Protein AF-A0A816HJV0-F1 (afdb_monomer_lite)

Structure (mmCIF, N/CA/C/O bac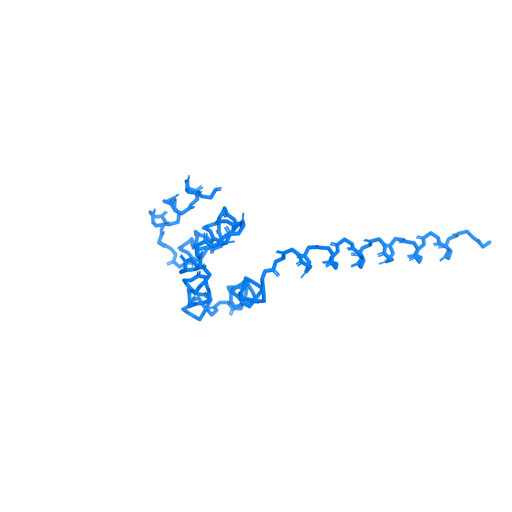kbone):
data_AF-A0A816HJV0-F1
#
_entry.id   AF-A0A816HJV0-F1
#
loop_
_atom_site.group_PDB
_atom_site.id
_atom_site.type_symbol
_atom_site.label_atom_id
_atom_site.label_alt_id
_atom_site.label_comp_id
_atom_site.label_asym_id
_atom_site.label_entity_id
_atom_site.label_seq_id
_atom_site.pdbx_PDB_ins_code
_atom_site.Cartn_x
_atom_site.Cartn_y
_atom_site.Cartn_z
_atom_site.occupancy
_atom_site.B_iso_or_equiv
_atom_site.auth_seq_id
_atom_site.auth_comp_id
_atom_site.auth_asym_id
_atom_site.auth_atom_id
_atom_site.pdbx_PDB_model_num
ATOM 1 N N . MET A 1 1 ? 14.191 12.737 -42.834 1.00 55.78 1 MET A N 1
ATOM 2 C CA . MET A 1 1 ? 13.951 11.654 -41.853 1.00 55.78 1 MET A CA 1
ATOM 3 C C . MET A 1 1 ? 14.256 12.179 -40.453 1.00 55.78 1 MET A C 1
ATOM 5 O O . MET A 1 1 ? 15.382 12.051 -40.004 1.00 55.78 1 MET A O 1
ATOM 9 N N . LYS A 1 2 ? 13.306 12.870 -39.813 1.00 57.00 2 LYS A N 1
ATOM 10 C CA . LYS A 1 2 ? 13.463 13.410 -38.444 1.00 57.00 2 LYS A CA 1
ATOM 11 C C . LYS A 1 2 ? 12.342 12.890 -37.530 1.00 57.00 2 LYS A C 1
ATOM 13 O O . LYS A 1 2 ? 12.615 12.371 -36.461 1.00 57.00 2 LYS A O 1
ATOM 18 N N . ALA A 1 3 ? 11.122 12.819 -38.072 1.00 55.84 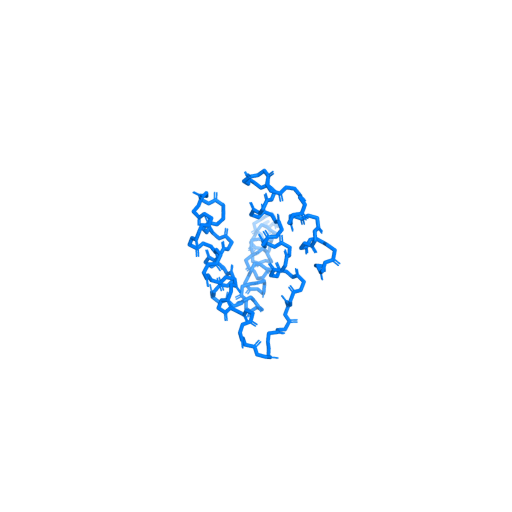3 ALA A N 1
ATOM 19 C CA . ALA A 1 3 ? 9.946 12.246 -37.409 1.00 55.84 3 ALA A CA 1
ATOM 20 C C . ALA A 1 3 ? 10.092 10.771 -36.967 1.00 55.84 3 ALA A C 1
ATOM 22 O O . ALA A 1 3 ? 9.501 10.378 -35.969 1.00 55.84 3 ALA A O 1
ATOM 23 N N . SER A 1 4 ? 10.882 9.952 -37.675 1.00 63.84 4 SER A N 1
ATOM 24 C CA . SER A 1 4 ? 11.131 8.554 -37.282 1.00 63.84 4 SER A CA 1
ATOM 25 C C . SER A 1 4 ? 12.049 8.441 -36.066 1.00 63.84 4 SER A C 1
ATOM 27 O O . SER A 1 4 ? 11.913 7.517 -35.274 1.00 63.84 4 SER A O 1
ATOM 29 N N . THR A 1 5 ? 12.991 9.371 -35.924 1.00 72.50 5 THR A N 1
ATOM 30 C CA . THR A 1 5 ? 13.977 9.373 -34.843 1.00 72.50 5 THR A CA 1
ATOM 31 C C . THR A 1 5 ? 13.339 9.872 -33.550 1.00 72.50 5 THR A C 1
ATOM 33 O O . THR A 1 5 ? 13.509 9.242 -32.514 1.00 72.50 5 THR A O 1
ATOM 36 N N . ASP A 1 6 ? 12.521 10.924 -33.634 1.00 81.06 6 ASP A N 1
ATOM 37 C CA . ASP A 1 6 ? 11.830 11.511 -32.479 1.00 81.06 6 ASP A CA 1
ATOM 38 C C . ASP A 1 6 ? 10.821 10.529 -31.852 1.00 81.06 6 ASP A C 1
ATOM 40 O O . ASP A 1 6 ? 10.769 10.380 -30.632 1.00 81.06 6 ASP A O 1
ATOM 44 N N . GLY A 1 7 ? 10.073 9.781 -32.676 1.00 80.94 7 GLY A N 1
ATOM 45 C CA . GLY A 1 7 ? 9.134 8.763 -32.188 1.00 80.94 7 GLY A CA 1
ATOM 46 C C . GLY A 1 7 ? 9.816 7.577 -31.493 1.00 80.94 7 GLY A C 1
ATOM 47 O O . GLY A 1 7 ? 9.317 7.083 -30.484 1.00 80.94 7 GLY A O 1
ATOM 48 N N . ILE A 1 8 ? 10.979 7.140 -31.993 1.00 84.12 8 ILE A N 1
ATOM 49 C CA . ILE A 1 8 ? 11.773 6.074 -31.358 1.00 84.12 8 ILE A CA 1
ATOM 50 C C . ILE A 1 8 ? 12.361 6.554 -30.026 1.00 84.12 8 ILE A C 1
ATOM 52 O O . ILE A 1 8 ? 12.383 5.787 -29.063 1.00 84.12 8 ILE A O 1
ATOM 56 N N . THR A 1 9 ? 12.813 7.808 -29.954 1.00 88.69 9 THR A N 1
ATOM 57 C CA . THR A 1 9 ? 13.322 8.409 -28.715 1.00 88.69 9 THR A CA 1
ATOM 58 C C . THR A 1 9 ? 12.228 8.498 -27.654 1.00 88.69 9 THR A C 1
ATOM 60 O O . THR A 1 9 ? 12.427 7.988 -26.558 1.00 88.69 9 THR A O 1
ATOM 63 N N . LEU A 1 10 ? 11.044 9.017 -27.997 1.00 86.12 10 LEU A N 1
ATOM 64 C CA . LEU A 1 10 ? 9.903 9.093 -27.073 1.00 86.12 10 LEU A CA 1
ATOM 65 C C . LEU A 1 10 ? 9.471 7.717 -26.556 1.00 86.12 10 LEU A C 1
ATOM 67 O O . LEU A 1 10 ? 9.184 7.555 -25.372 1.00 86.12 10 LEU A O 1
ATOM 71 N N . ALA A 1 11 ? 9.439 6.707 -27.430 1.00 83.62 11 ALA A N 1
ATOM 72 C CA . ALA A 1 11 ? 9.100 5.347 -27.024 1.00 83.62 11 ALA A CA 1
ATOM 73 C C . ALA A 1 11 ? 10.137 4.767 -26.051 1.00 83.62 11 ALA A C 1
ATOM 75 O O . ALA A 1 11 ? 9.762 4.117 -25.077 1.00 83.62 11 ALA A O 1
ATOM 76 N N . LYS A 1 12 ? 11.431 5.018 -26.284 1.00 85.00 12 LYS A N 1
ATOM 77 C CA . LYS A 1 12 ? 12.497 4.612 -25.359 1.00 85.00 12 LYS A CA 1
ATOM 78 C C . LYS A 1 12 ? 12.407 5.339 -24.025 1.00 85.00 12 LYS A C 1
ATOM 80 O O . LYS A 1 12 ? 12.434 4.672 -23.005 1.00 85.00 12 LYS A O 1
ATOM 85 N N . GLU A 1 13 ? 12.225 6.657 -24.025 1.00 85.62 13 GLU A N 1
ATOM 86 C CA . GLU A 1 13 ? 12.060 7.441 -22.796 1.00 85.62 13 GLU A CA 1
ATOM 87 C C . GLU A 1 13 ? 10.853 6.967 -21.984 1.00 85.62 13 GLU A C 1
ATOM 89 O O . GLU A 1 13 ? 10.954 6.799 -20.773 1.00 85.62 13 GLU A O 1
ATOM 94 N N . TYR A 1 14 ? 9.729 6.672 -22.645 1.00 78.69 14 TYR A N 1
ATOM 95 C CA . TYR A 1 14 ? 8.562 6.088 -21.989 1.00 78.69 14 TYR A CA 1
ATOM 96 C C . TYR A 1 14 ? 8.878 4.719 -21.379 1.00 78.69 14 TYR A C 1
ATOM 98 O O . TYR A 1 14 ? 8.537 4.467 -20.224 1.00 78.69 14 TYR A O 1
ATOM 106 N N . ILE A 1 15 ? 9.541 3.834 -22.130 1.00 79.94 15 ILE A N 1
ATOM 107 C CA . ILE A 1 15 ? 9.938 2.514 -21.629 1.00 79.94 15 ILE A CA 1
ATOM 108 C C . ILE A 1 15 ? 10.896 2.653 -20.447 1.00 79.94 15 ILE A C 1
ATOM 110 O O . ILE A 1 15 ? 10.697 1.961 -19.459 1.00 79.94 15 ILE A O 1
ATOM 114 N N . ASP A 1 16 ? 11.885 3.540 -20.515 1.00 77.81 16 ASP A N 1
ATOM 115 C CA . ASP A 1 16 ? 12.891 3.734 -19.470 1.00 77.81 16 ASP A CA 1
ATOM 116 C C . ASP A 1 16 ? 12.297 4.378 -18.209 1.00 77.81 16 ASP A C 1
ATOM 118 O O . ASP A 1 16 ? 12.627 3.952 -17.105 1.00 77.81 16 ASP A O 1
ATOM 122 N N . LEU A 1 17 ? 11.368 5.332 -18.352 1.00 68.12 17 LEU A N 1
ATOM 123 C CA . LEU A 1 17 ? 10.594 5.891 -17.236 1.00 68.12 17 LEU A CA 1
ATOM 124 C C . LEU A 1 17 ? 9.797 4.803 -16.520 1.00 68.12 17 LEU A C 1
ATOM 126 O O . LEU A 1 17 ? 9.917 4.645 -15.308 1.00 68.12 17 LEU A O 1
ATOM 130 N N . ASN A 1 18 ? 9.053 3.997 -17.281 1.00 62.50 18 ASN A N 1
ATOM 131 C CA . ASN A 1 18 ? 8.342 2.861 -16.709 1.00 62.50 18 ASN A CA 1
ATOM 132 C C . ASN A 1 18 ? 9.341 1.872 -16.101 1.00 62.50 18 ASN A C 1
ATOM 134 O O . ASN A 1 18 ? 9.152 1.413 -14.991 1.00 62.50 18 ASN A O 1
ATOM 138 N N . LYS A 1 19 ? 10.454 1.561 -16.759 1.00 63.78 19 LYS A N 1
ATOM 139 C CA . LYS A 1 19 ? 11.436 0.606 -16.240 1.00 63.78 19 LYS A CA 1
ATOM 140 C C . LYS A 1 19 ? 12.052 1.067 -14.918 1.00 63.78 19 LYS A C 1
ATOM 142 O O . LYS A 1 19 ? 12.229 0.236 -14.037 1.00 63.78 19 LYS A O 1
ATOM 147 N N . LYS A 1 20 ? 12.298 2.368 -14.756 1.00 59.34 20 LYS A N 1
ATOM 148 C CA . LYS A 1 20 ? 12.778 2.973 -13.510 1.00 59.34 20 LYS A CA 1
ATOM 149 C C . LYS A 1 20 ? 11.737 2.874 -12.390 1.00 59.34 20 LYS A C 1
ATOM 151 O O . LYS A 1 20 ? 12.055 2.363 -11.322 1.00 59.34 20 LYS A O 1
ATOM 156 N N . ASP A 1 21 ? 10.477 3.210 -12.674 1.00 57.47 21 ASP A N 1
ATOM 157 C CA . ASP A 1 21 ? 9.360 2.982 -11.739 1.00 57.47 21 ASP A CA 1
ATOM 158 C C . ASP A 1 21 ? 9.219 1.486 -11.373 1.00 57.47 21 ASP A C 1
ATOM 160 O O . ASP A 1 21 ? 8.798 1.116 -10.273 1.00 57.47 21 ASP A O 1
ATOM 164 N N . PHE A 1 22 ? 9.595 0.592 -12.295 1.00 57.59 22 PHE A N 1
ATOM 165 C CA . PHE A 1 22 ? 9.606 -0.854 -12.091 1.00 57.59 22 PHE A CA 1
ATOM 166 C C . PHE A 1 22 ? 10.868 -1.382 -11.376 1.00 57.59 22 PHE A C 1
ATOM 168 O O . PHE A 1 22 ? 10.820 -2.481 -10.816 1.00 57.59 22 PHE A O 1
ATOM 175 N N . GLU A 1 23 ? 11.979 -0.654 -11.348 1.00 60.12 23 GLU A N 1
ATOM 176 C CA . GLU A 1 23 ? 13.178 -1.040 -10.592 1.00 60.12 23 GLU A CA 1
ATOM 177 C C . GLU A 1 23 ? 13.050 -0.651 -9.112 1.00 60.12 23 GLU A C 1
ATOM 179 O O . GLU A 1 23 ? 13.453 -1.435 -8.254 1.00 60.12 23 GLU A O 1
ATOM 184 N N . ASP A 1 24 ? 12.380 0.465 -8.809 1.00 66.31 24 ASP A N 1
ATOM 185 C CA . ASP A 1 24 ? 12.253 0.971 -7.433 1.00 66.31 24 ASP A CA 1
ATOM 186 C C . ASP A 1 24 ? 11.141 0.271 -6.622 1.00 66.31 24 ASP A C 1
ATOM 188 O O . ASP A 1 24 ? 11.215 0.146 -5.399 1.00 66.31 24 ASP A O 1
ATOM 192 N N . MET A 1 25 ? 10.105 -0.240 -7.291 1.00 74.94 25 MET A N 1
ATOM 193 C CA . MET A 1 25 ? 8.961 -0.882 -6.640 1.00 74.94 25 MET A CA 1
ATOM 194 C C . MET A 1 25 ? 9.198 -2.384 -6.381 1.00 74.94 25 MET A C 1
ATOM 196 O O . MET A 1 25 ? 9.654 -3.118 -7.260 1.00 74.94 25 MET A O 1
ATOM 200 N N . SER A 1 26 ? 8.821 -2.899 -5.206 1.00 83.44 26 SER A N 1
ATOM 201 C CA . SER A 1 26 ? 8.885 -4.346 -4.941 1.00 83.44 26 SER A CA 1
ATOM 202 C C . SER A 1 26 ? 7.901 -5.131 -5.821 1.00 83.44 26 SER A C 1
ATOM 204 O O . SER A 1 26 ? 6.861 -4.623 -6.255 1.00 83.44 26 SER A O 1
ATOM 206 N N . VAL A 1 27 ? 8.211 -6.402 -6.099 1.00 85.19 27 VAL A N 1
ATOM 207 C CA . VAL A 1 27 ? 7.313 -7.288 -6.862 1.00 85.19 27 VAL A CA 1
ATOM 208 C C . VAL A 1 27 ? 5.966 -7.427 -6.144 1.00 85.19 27 VAL A C 1
ATOM 210 O O . VAL A 1 27 ? 4.914 -7.417 -6.780 1.00 85.19 27 VAL A O 1
ATOM 213 N N . GLU A 1 28 ? 5.982 -7.477 -4.815 1.00 90.38 28 GLU A N 1
ATOM 214 C CA . GLU A 1 28 ? 4.796 -7.474 -3.968 1.00 90.38 28 GLU A CA 1
ATOM 215 C C . GLU A 1 28 ? 3.914 -6.241 -4.195 1.00 90.38 28 GLU A C 1
ATOM 217 O O . GLU A 1 28 ? 2.699 -6.392 -4.329 1.00 90.38 28 GLU A O 1
ATOM 222 N N . LEU A 1 29 ? 4.500 -5.039 -4.272 1.00 91.25 29 LEU A N 1
ATOM 223 C CA . LEU A 1 29 ? 3.747 -3.797 -4.467 1.00 91.25 29 LEU A CA 1
ATOM 224 C C . LEU A 1 29 ? 3.075 -3.783 -5.847 1.00 91.25 29 LEU A C 1
ATOM 226 O O . LEU A 1 29 ? 1.887 -3.465 -5.953 1.00 91.25 29 LEU A O 1
ATOM 230 N N . ARG A 1 30 ? 3.773 -4.267 -6.884 1.00 90.19 30 ARG A N 1
ATOM 231 C CA . ARG A 1 30 ? 3.195 -4.455 -8.227 1.00 90.19 30 ARG A CA 1
ATOM 232 C C . ARG A 1 30 ? 1.988 -5.387 -8.219 1.00 90.19 30 ARG A C 1
ATOM 234 O O . ARG A 1 30 ? 0.939 -5.035 -8.760 1.00 90.19 30 ARG A O 1
ATOM 241 N N . PHE A 1 31 ? 2.114 -6.566 -7.607 1.00 93.94 31 PHE A N 1
ATOM 242 C CA . PHE A 1 31 ? 1.001 -7.516 -7.525 1.00 93.94 31 PHE A CA 1
ATOM 243 C C . PHE A 1 31 ? -0.160 -6.962 -6.700 1.00 93.94 31 PHE A C 1
ATOM 245 O O . PHE A 1 31 ? -1.310 -7.102 -7.114 1.00 93.94 31 PHE A O 1
ATOM 252 N N . GLY A 1 32 ? 0.119 -6.291 -5.580 1.00 96.19 32 GLY A N 1
ATOM 253 C CA . GLY A 1 32 ? -0.903 -5.638 -4.765 1.00 96.19 32 GLY A CA 1
ATOM 254 C C . GLY A 1 32 ? -1.693 -4.592 -5.555 1.00 96.19 32 GLY A C 1
ATOM 255 O O . GLY A 1 32 ? -2.928 -4.607 -5.549 1.00 96.19 32 GLY A O 1
ATOM 256 N N . LYS A 1 33 ? -1.000 -3.734 -6.313 1.00 95.31 33 LYS A N 1
ATOM 257 C CA . LYS A 1 33 ? -1.636 -2.741 -7.187 1.00 95.31 33 LYS A CA 1
ATOM 258 C C . LYS A 1 33 ? -2.489 -3.404 -8.271 1.00 95.31 33 LYS A C 1
ATOM 260 O O . LYS A 1 33 ? -3.658 -3.054 -8.408 1.00 95.31 33 LYS A O 1
ATOM 265 N N . LEU A 1 34 ? -1.939 -4.377 -9.001 1.00 96.44 34 LEU A N 1
ATOM 266 C CA . LEU A 1 34 ? -2.661 -5.082 -10.066 1.00 96.44 34 LEU A CA 1
ATOM 267 C C . LEU A 1 34 ? -3.933 -5.754 -9.532 1.00 96.44 34 LEU A C 1
ATOM 269 O O . LEU A 1 34 ? -5.001 -5.624 -10.120 1.00 96.44 34 LEU A O 1
ATOM 273 N N . LEU A 1 35 ? -3.840 -6.436 -8.390 1.00 98.19 35 LEU A N 1
ATOM 274 C CA . LEU A 1 35 ? -4.987 -7.083 -7.756 1.00 98.19 35 LEU A CA 1
ATOM 275 C C . LEU A 1 35 ? -6.037 -6.069 -7.289 1.00 98.19 35 LEU A C 1
ATOM 277 O O . LEU A 1 35 ? -7.226 -6.349 -7.412 1.00 98.19 35 LEU A O 1
ATOM 281 N N . THR A 1 36 ? -5.620 -4.889 -6.818 1.00 98.12 36 THR A N 1
ATOM 282 C CA . THR A 1 36 ? -6.537 -3.779 -6.505 1.00 98.12 36 THR A CA 1
ATOM 283 C C . THR A 1 36 ? -7.276 -3.312 -7.757 1.00 98.12 36 THR A C 1
ATOM 285 O O . THR A 1 36 ? -8.497 -3.178 -7.731 1.00 98.12 36 THR A O 1
ATOM 288 N N . ASP A 1 37 ? -6.5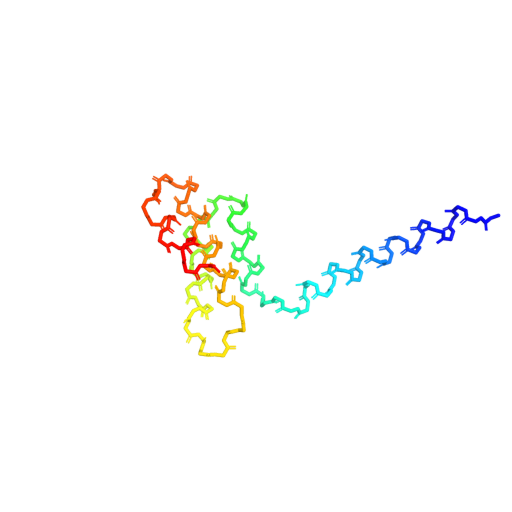53 -3.119 -8.864 1.00 97.19 37 ASP A N 1
ATOM 289 C CA . ASP A 1 37 ? -7.123 -2.701 -10.152 1.00 97.19 37 ASP A CA 1
ATOM 290 C C . ASP A 1 37 ? -8.103 -3.756 -10.713 1.00 97.19 37 ASP A C 1
ATOM 292 O O . ASP A 1 37 ? -9.077 -3.410 -11.376 1.00 97.19 37 ASP A O 1
ATOM 296 N N . MET A 1 38 ? -7.900 -5.038 -10.386 1.00 98.00 38 MET A N 1
ATOM 297 C CA . MET A 1 38 ? -8.795 -6.152 -10.735 1.00 98.00 38 MET A CA 1
ATOM 298 C C . MET A 1 38 ? -9.960 -6.371 -9.751 1.00 98.00 38 MET A C 1
ATOM 300 O O . MET A 1 38 ? -10.706 -7.338 -9.908 1.00 98.00 38 MET A O 1
ATOM 304 N N . GLY A 1 39 ? -10.098 -5.551 -8.705 1.00 97.62 39 GLY A N 1
ATOM 305 C CA . GLY A 1 39 ? -11.133 -5.728 -7.678 1.00 97.62 39 GLY A CA 1
ATOM 306 C C . GLY A 1 39 ? -10.880 -6.879 -6.692 1.00 97.62 39 GLY A C 1
ATOM 307 O O . GLY A 1 39 ? -11.755 -7.230 -5.909 1.00 97.62 39 GLY A O 1
ATOM 308 N N . GLN A 1 40 ? -9.694 -7.493 -6.711 1.00 98.56 40 GLN A N 1
ATOM 309 C CA . GLN A 1 40 ? -9.314 -8.603 -5.829 1.00 98.56 40 GLN A CA 1
ATOM 310 C C . GLN A 1 40 ? -8.695 -8.078 -4.526 1.00 98.56 40 GLN A C 1
ATOM 312 O O . GLN A 1 40 ? -7.529 -8.345 -4.211 1.00 98.56 40 GLN A O 1
ATOM 317 N N . TYR A 1 41 ? -9.479 -7.308 -3.776 1.00 98.38 41 TYR A N 1
ATOM 318 C CA . TYR A 1 41 ? -9.015 -6.502 -2.646 1.00 98.38 41 TYR A CA 1
ATOM 319 C C . TYR A 1 41 ? -8.389 -7.319 -1.511 1.00 98.38 41 TYR A C 1
ATOM 321 O O . TYR A 1 41 ? -7.330 -6.951 -1.003 1.00 98.38 41 TYR A O 1
ATOM 329 N N . GLU A 1 42 ? -8.955 -8.471 -1.145 1.00 98.06 42 GLU A N 1
ATOM 330 C CA . GLU A 1 42 ? -8.413 -9.304 -0.065 1.00 98.06 42 GLU 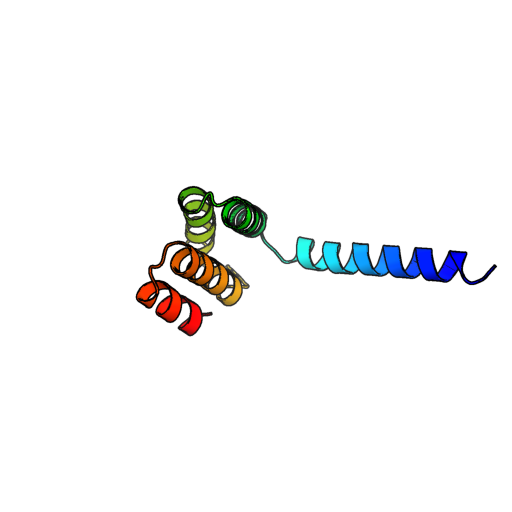A CA 1
ATOM 331 C C . GLU A 1 42 ? -7.042 -9.876 -0.428 1.00 98.06 42 GLU A C 1
ATOM 333 O O . GLU A 1 42 ? -6.160 -9.996 0.425 1.00 98.06 42 GLU A O 1
ATOM 338 N N . LYS A 1 43 ? -6.840 -10.236 -1.702 1.00 97.88 43 LYS A N 1
ATOM 339 C CA . LYS A 1 43 ? -5.540 -10.717 -2.182 1.00 97.88 43 LYS A CA 1
ATOM 340 C C . LYS A 1 43 ? -4.536 -9.575 -2.240 1.00 97.88 43 LYS A C 1
ATOM 342 O O . LYS A 1 43 ? -3.413 -9.765 -1.785 1.00 97.88 43 LYS A O 1
ATOM 347 N N . ALA A 1 44 ? -4.940 -8.402 -2.727 1.00 98.19 44 ALA A N 1
ATOM 348 C CA . ALA A 1 44 ? -4.095 -7.211 -2.724 1.00 98.19 44 ALA A CA 1
ATOM 349 C C . ALA A 1 44 ? -3.610 -6.865 -1.305 1.00 98.19 44 ALA A C 1
ATOM 351 O O . ALA A 1 44 ? -2.413 -6.692 -1.077 1.00 98.19 44 ALA A O 1
ATOM 352 N N . MET A 1 45 ? -4.517 -6.899 -0.323 1.00 98.00 45 MET A N 1
ATOM 353 C CA . MET A 1 45 ? -4.208 -6.624 1.080 1.00 98.00 45 MET A CA 1
ATOM 354 C C . MET A 1 45 ? -3.164 -7.586 1.670 1.00 98.00 45 MET A C 1
ATOM 356 O O . MET A 1 45 ? -2.351 -7.177 2.498 1.00 98.00 45 MET A O 1
ATOM 360 N N . LYS A 1 46 ? -3.138 -8.859 1.244 1.00 97.00 46 LYS A N 1
ATOM 361 C CA . LYS A 1 46 ? -2.100 -9.817 1.672 1.00 97.00 46 LYS A CA 1
ATOM 362 C C . LYS A 1 46 ? -0.704 -9.389 1.219 1.00 97.00 46 LYS A C 1
ATOM 364 O O . LYS A 1 46 ? 0.240 -9.528 1.992 1.00 97.00 46 LYS A O 1
ATOM 369 N N . TYR A 1 47 ? -0.574 -8.859 0.002 1.00 95.69 47 TYR A N 1
ATOM 370 C CA . TYR A 1 47 ? 0.706 -8.360 -0.502 1.00 95.69 47 TYR A CA 1
ATOM 371 C C . TYR A 1 47 ? 1.149 -7.098 0.237 1.00 95.69 47 TYR A C 1
ATOM 373 O O . TYR A 1 47 ? 2.285 -7.046 0.696 1.00 95.69 47 TYR A O 1
ATOM 381 N N . PHE A 1 48 ? 0.252 -6.129 0.445 1.00 95.75 48 PHE A N 1
ATOM 382 C CA . PHE A 1 48 ? 0.595 -4.910 1.185 1.00 95.75 48 PHE A CA 1
ATOM 383 C C . PHE A 1 48 ? 1.002 -5.202 2.633 1.00 95.75 48 PHE A C 1
ATOM 385 O O . PHE A 1 48 ? 2.040 -4.728 3.085 1.00 95.75 48 PHE A O 1
ATOM 392 N N . LYS A 1 49 ? 0.273 -6.079 3.336 1.00 94.12 49 LYS A N 1
ATOM 393 C CA . LYS A 1 49 ? 0.650 -6.517 4.691 1.00 94.12 49 LYS A CA 1
ATOM 394 C C . LYS A 1 49 ? 1.998 -7.232 4.734 1.00 94.12 49 LYS A C 1
ATOM 396 O O . LYS A 1 49 ? 2.724 -7.067 5.703 1.00 94.12 49 LYS A O 1
ATOM 401 N N . LYS A 1 50 ? 2.342 -8.012 3.703 1.00 91.69 50 LYS A N 1
ATOM 402 C CA . LYS A 1 50 ? 3.653 -8.669 3.615 1.00 91.69 50 LYS A CA 1
ATOM 403 C C . LYS A 1 50 ? 4.785 -7.639 3.557 1.00 91.69 50 LYS A C 1
ATOM 405 O O . LYS A 1 50 ? 5.787 -7.828 4.233 1.00 91.69 50 LYS A O 1
ATOM 410 N N . ILE A 1 51 ? 4.606 -6.562 2.790 1.00 91.75 51 ILE A N 1
ATOM 411 C CA . ILE A 1 51 ? 5.593 -5.479 2.678 1.00 91.75 51 ILE A CA 1
ATOM 412 C C . ILE A 1 51 ? 5.756 -4.754 4.019 1.00 91.75 51 ILE A C 1
ATOM 414 O O . ILE A 1 51 ? 6.876 -4.490 4.431 1.00 91.75 51 ILE A O 1
ATOM 418 N N . LEU A 1 52 ? 4.656 -4.497 4.733 1.00 91.94 52 LEU A N 1
ATOM 419 C CA . LEU A 1 52 ? 4.674 -3.804 6.030 1.00 91.94 52 LEU A CA 1
ATOM 420 C C . LEU A 1 52 ? 5.373 -4.582 7.163 1.00 91.94 52 LEU A C 1
ATOM 422 O O . LEU A 1 52 ? 5.628 -4.008 8.217 1.00 91.94 52 LEU A O 1
ATOM 426 N N . ILE A 1 53 ? 5.658 -5.876 6.979 1.00 90.62 53 ILE A N 1
ATOM 427 C CA . ILE A 1 53 ? 6.424 -6.682 7.946 1.00 90.62 53 ILE A CA 1
ATOM 428 C C . ILE A 1 53 ? 7.936 -6.476 7.762 1.00 90.62 53 ILE A C 1
ATOM 430 O O . ILE A 1 53 ? 8.702 -6.733 8.691 1.00 90.62 53 ILE A O 1
ATOM 434 N N . ASP A 1 54 ? 8.377 -6.023 6.587 1.00 85.25 54 ASP A N 1
ATOM 435 C CA . ASP A 1 54 ? 9.786 -5.754 6.313 1.00 85.25 54 ASP A CA 1
ATOM 436 C C . ASP A 1 54 ? 10.200 -4.407 6.936 1.00 85.25 54 ASP A C 1
ATOM 438 O O . ASP A 1 54 ? 9.687 -3.365 6.522 1.00 85.25 54 ASP A O 1
ATOM 442 N N . PRO A 1 55 ? 11.129 -4.379 7.912 1.00 80.06 55 PRO A N 1
ATOM 443 C CA . PRO A 1 55 ? 11.571 -3.135 8.539 1.00 80.06 55 PRO A CA 1
ATOM 444 C C . PRO A 1 55 ? 12.400 -2.239 7.604 1.00 80.06 55 PRO A C 1
ATOM 446 O O . PRO A 1 55 ? 12.668 -1.092 7.956 1.00 80.06 55 PRO A O 1
ATOM 449 N N . TYR A 1 56 ? 12.819 -2.742 6.440 1.00 79.31 56 TYR A N 1
ATOM 450 C CA . TYR A 1 56 ? 13.624 -2.013 5.460 1.00 79.31 56 TYR A CA 1
ATOM 451 C C . TYR A 1 56 ? 12.806 -1.497 4.270 1.00 79.31 56 TYR A C 1
ATOM 453 O O . TYR A 1 56 ? 13.384 -1.073 3.269 1.00 79.31 56 TYR A O 1
ATOM 461 N N . VAL A 1 57 ? 11.472 -1.523 4.351 1.00 79.88 57 VAL A N 1
ATOM 462 C CA . VAL A 1 57 ? 10.612 -0.947 3.312 1.00 79.88 57 VAL A CA 1
ATOM 463 C C . VAL A 1 57 ? 10.914 0.546 3.121 1.00 79.88 57 VAL A C 1
ATOM 465 O O . VAL A 1 57 ? 10.861 1.344 4.054 1.00 79.88 57 VAL A O 1
ATOM 468 N N . ILE A 1 58 ? 11.243 0.919 1.884 1.00 73.06 58 ILE A N 1
ATOM 469 C CA . ILE A 1 58 ? 11.720 2.270 1.547 1.00 73.06 58 ILE A CA 1
ATOM 470 C C . ILE A 1 58 ? 10.552 3.237 1.292 1.00 73.06 58 ILE A C 1
ATOM 472 O O . ILE A 1 58 ? 10.675 4.427 1.563 1.00 73.06 58 ILE A O 1
ATOM 476 N N . ASP A 1 59 ? 9.405 2.734 0.827 1.00 84.50 59 ASP A N 1
ATOM 477 C CA . ASP A 1 59 ? 8.267 3.556 0.393 1.00 84.50 59 ASP A CA 1
ATOM 478 C C . ASP A 1 59 ? 6.962 3.180 1.118 1.00 84.50 59 ASP A C 1
ATOM 480 O O . ASP A 1 59 ? 6.009 2.672 0.528 1.00 84.50 59 ASP A O 1
ATOM 484 N N . LEU A 1 60 ? 6.934 3.397 2.438 1.00 88.94 60 LEU A N 1
ATOM 485 C CA . LEU A 1 60 ? 5.719 3.257 3.255 1.00 88.94 60 LEU A CA 1
ATOM 486 C C . LEU A 1 60 ? 4.545 4.119 2.757 1.00 88.94 60 LEU A C 1
ATOM 488 O O . LEU A 1 60 ? 3.439 3.570 2.696 1.00 88.94 60 LEU A O 1
ATOM 492 N N . PRO A 1 61 ? 4.744 5.401 2.378 1.00 92.69 61 PRO A N 1
ATOM 493 C CA . PRO A 1 61 ? 3.686 6.253 1.839 1.00 92.69 61 PRO A CA 1
ATOM 494 C C . PRO A 1 61 ? 2.867 5.600 0.724 1.00 92.69 61 PRO A C 1
ATOM 496 O O . PRO A 1 61 ? 1.641 5.510 0.805 1.00 92.69 61 PRO A O 1
ATOM 499 N N . SER A 1 62 ? 3.540 5.046 -0.286 1.00 91.75 62 SER A N 1
ATOM 500 C CA . SER A 1 62 ? 2.878 4.382 -1.412 1.00 91.75 62 SER A CA 1
ATOM 501 C C . SER A 1 62 ? 2.067 3.154 -0.983 1.00 91.75 62 SER A C 1
ATOM 503 O O . SER A 1 62 ? 0.952 2.929 -1.470 1.00 91.75 62 SER A O 1
ATOM 505 N N . ILE A 1 63 ? 2.562 2.378 -0.009 1.00 94.69 63 ILE A N 1
ATOM 506 C CA . ILE A 1 63 ? 1.822 1.227 0.533 1.00 94.69 63 ILE A CA 1
ATOM 507 C C . ILE A 1 63 ? 0.533 1.680 1.219 1.00 94.69 63 ILE A C 1
ATOM 509 O O . ILE A 1 63 ? -0.537 1.134 0.930 1.00 94.69 63 ILE A O 1
ATOM 513 N N . TYR A 1 64 ? 0.612 2.680 2.098 1.00 97.25 64 TYR A N 1
ATOM 514 C CA . TYR A 1 64 ? -0.560 3.196 2.805 1.00 97.25 64 TYR A CA 1
ATOM 515 C C . TYR A 1 64 ? -1.554 3.863 1.854 1.00 97.25 64 TYR A C 1
ATOM 517 O O . TYR A 1 64 ? -2.756 3.630 1.983 1.00 97.25 64 TYR A O 1
ATOM 525 N N . PHE A 1 65 ? -1.083 4.561 0.819 1.00 97.38 65 PHE A N 1
ATOM 526 C CA . PHE A 1 65 ? -1.943 5.081 -0.242 1.00 97.38 65 PHE A CA 1
ATOM 527 C C . PHE A 1 65 ? -2.754 3.963 -0.911 1.00 97.38 65 PHE A C 1
ATOM 529 O O . PHE A 1 65 ? -3.973 4.068 -1.070 1.00 97.38 65 PHE A O 1
ATOM 536 N N . HIS A 1 66 ? -2.109 2.852 -1.276 1.00 97.38 66 HIS A N 1
ATOM 537 C CA . HIS A 1 66 ? -2.803 1.736 -1.912 1.00 97.38 66 HIS A CA 1
ATOM 538 C C . HIS A 1 66 ? -3.769 1.000 -0.972 1.00 97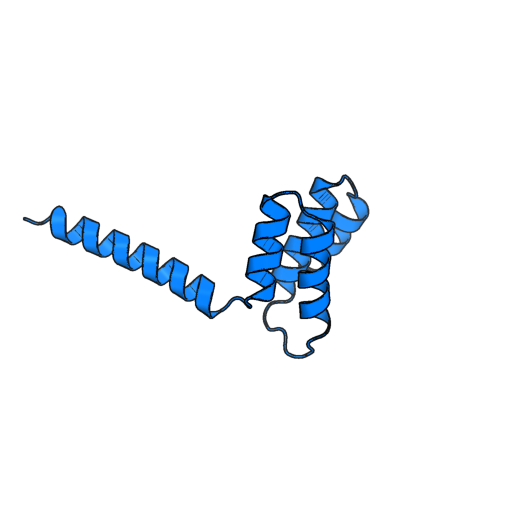.38 66 HIS A C 1
ATOM 540 O O . HIS A 1 66 ? -4.842 0.581 -1.416 1.00 97.38 66 HIS A O 1
ATOM 546 N N . ILE A 1 67 ? -3.443 0.884 0.317 1.00 98.25 67 ILE A N 1
ATOM 547 C CA . ILE A 1 67 ? -4.361 0.356 1.338 1.00 98.25 67 ILE A CA 1
ATOM 548 C C . ILE A 1 67 ? -5.571 1.286 1.502 1.00 98.25 67 ILE A C 1
ATOM 550 O O . ILE A 1 67 ? -6.711 0.818 1.469 1.00 98.25 67 ILE A O 1
ATOM 554 N N . GLY A 1 68 ? -5.346 2.598 1.607 1.00 98.50 68 GLY A N 1
ATOM 555 C CA . GLY A 1 68 ? -6.404 3.604 1.683 1.00 98.50 68 GLY A CA 1
ATOM 556 C C . GLY A 1 68 ? -7.321 3.559 0.466 1.00 98.50 68 GLY A C 1
ATOM 557 O O . GLY A 1 68 ? -8.543 3.557 0.609 1.00 98.50 68 GLY A O 1
ATOM 558 N N . ARG A 1 69 ? -6.748 3.383 -0.729 1.00 98.50 69 ARG A N 1
ATOM 559 C CA . ARG A 1 69 ? -7.504 3.188 -1.970 1.00 98.50 69 ARG A CA 1
ATOM 560 C C . ARG A 1 69 ? -8.384 1.940 -1.935 1.00 98.50 69 ARG A C 1
ATOM 562 O O . ARG A 1 69 ? -9.522 2.012 -2.390 1.00 98.50 69 ARG A O 1
ATOM 569 N N . ILE A 1 70 ? -7.908 0.816 -1.391 1.00 98.69 70 ILE A N 1
ATOM 570 C CA . ILE A 1 70 ? -8.755 -0.373 -1.200 1.00 98.69 70 ILE A CA 1
ATOM 571 C C . ILE A 1 70 ? -9.931 -0.047 -0.281 1.00 98.69 70 ILE A C 1
ATOM 573 O O . ILE A 1 70 ? -11.071 -0.329 -0.643 1.00 98.69 70 ILE A O 1
ATOM 577 N N . TYR A 1 71 ? -9.672 0.562 0.879 1.00 98.69 71 TYR A N 1
ATOM 578 C CA . TYR A 1 71 ? -10.733 0.912 1.824 1.00 98.69 71 TYR A CA 1
ATOM 579 C C . TYR A 1 71 ? -11.763 1.864 1.212 1.00 98.69 71 TYR A C 1
ATOM 581 O O . TYR A 1 71 ? -12.963 1.671 1.399 1.00 98.69 71 TYR A O 1
ATOM 589 N N . HIS A 1 72 ? -11.312 2.823 0.404 1.00 98.56 72 HIS A N 1
ATOM 590 C CA . HIS A 1 72 ? -12.194 3.700 -0.356 1.00 98.56 72 HIS A CA 1
ATOM 591 C C . HIS A 1 72 ? -13.103 2.912 -1.309 1.00 98.56 72 HIS A C 1
ATOM 593 O O . HIS A 1 72 ? -14.315 3.116 -1.315 1.00 98.56 72 HIS A O 1
ATOM 599 N N . LEU A 1 73 ? -12.533 1.983 -2.086 1.00 98.19 73 LEU A N 1
ATOM 600 C CA . LEU A 1 73 ? -13.265 1.183 -3.076 1.00 98.19 73 LEU A CA 1
ATOM 601 C C . LEU A 1 73 ? -14.314 0.255 -2.447 1.00 98.19 73 LEU A C 1
ATOM 603 O O . LEU A 1 73 ? -15.328 -0.023 -3.082 1.00 98.19 73 LEU A O 1
ATOM 607 N N . VAL A 1 74 ? -14.100 -0.200 -1.209 1.00 98.06 74 VAL A N 1
ATOM 608 C CA . VAL A 1 74 ? -15.072 -1.030 -0.470 1.00 98.06 74 VAL A CA 1
ATOM 609 C C . VAL A 1 74 ? -16.024 -0.215 0.417 1.00 98.06 74 VAL A C 1
ATOM 611 O O . VAL A 1 74 ? -16.831 -0.794 1.139 1.00 98.06 74 VAL A O 1
ATOM 614 N N . GLY A 1 75 ? -15.947 1.120 0.380 1.00 98.12 75 GLY A N 1
ATOM 615 C CA . GLY A 1 75 ? -16.818 2.021 1.146 1.00 98.12 75 GLY A CA 1
ATOM 616 C C . GLY A 1 75 ? -16.446 2.195 2.625 1.00 98.12 75 GLY A C 1
ATOM 617 O O . GLY A 1 75 ? -17.200 2.804 3.382 1.00 98.12 75 GLY A O 1
ATOM 618 N N . ALA A 1 76 ? -15.286 1.697 3.053 1.00 98.50 76 ALA A N 1
ATOM 619 C CA . ALA A 1 76 ? -14.755 1.869 4.404 1.00 98.50 76 ALA A CA 1
ATOM 620 C C . ALA A 1 76 ? -14.024 3.219 4.528 1.00 98.50 76 ALA A C 1
ATOM 622 O O . ALA A 1 76 ? -12.800 3.295 4.629 1.00 98.50 76 ALA A O 1
ATOM 623 N N . TYR A 1 77 ? -14.774 4.320 4.464 1.00 98.00 77 TYR A N 1
ATOM 624 C CA . TYR A 1 77 ? -14.188 5.658 4.319 1.00 98.00 77 TYR A CA 1
ATOM 625 C C . TYR A 1 77 ? -13.354 6.126 5.521 1.00 98.00 77 TYR A C 1
ATOM 627 O O . TYR A 1 77 ? -12.381 6.847 5.324 1.00 98.00 77 TYR A O 1
ATOM 635 N N . ASN A 1 78 ? -13.684 5.697 6.742 1.00 98.50 78 ASN A N 1
ATOM 636 C CA . ASN A 1 78 ? -12.892 6.037 7.930 1.00 98.50 78 ASN A CA 1
ATOM 637 C C . ASN A 1 78 ? -11.502 5.388 7.880 1.00 98.50 78 ASN A C 1
ATOM 639 O O . ASN A 1 78 ? -10.498 6.061 8.092 1.00 98.50 78 ASN A O 1
ATOM 643 N N . ASP A 1 79 ? -11.435 4.101 7.530 1.00 98.31 79 ASP A N 1
ATOM 644 C CA . ASP A 1 79 ? -10.166 3.398 7.336 1.00 98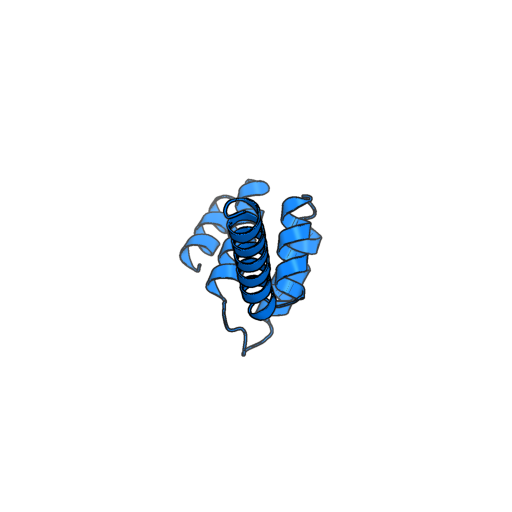.31 79 ASP A CA 1
ATOM 645 C C . ASP A 1 79 ? -9.394 3.971 6.143 1.00 98.31 79 ASP A C 1
ATOM 647 O O . ASP A 1 79 ? -8.177 4.128 6.202 1.00 98.31 79 ASP A O 1
ATOM 651 N N . SER A 1 80 ? -10.096 4.340 5.069 1.00 98.56 80 SER A N 1
ATOM 652 C CA . SER A 1 80 ? -9.494 5.025 3.924 1.00 98.56 80 SER A CA 1
ATOM 653 C C . SER A 1 80 ? -8.818 6.327 4.338 1.00 98.56 80 SER A C 1
ATOM 655 O O . SER A 1 80 ? -7.669 6.536 3.960 1.00 98.56 80 SER A O 1
ATOM 657 N N . LEU A 1 81 ? -9.510 7.172 5.107 1.00 98.38 81 LEU A N 1
ATOM 658 C CA . LEU A 1 81 ? -8.978 8.443 5.588 1.00 98.38 81 LEU A CA 1
ATOM 659 C C . LEU A 1 81 ? -7.739 8.220 6.454 1.00 98.38 81 LEU A C 1
ATOM 661 O O . LEU A 1 81 ? -6.704 8.807 6.169 1.00 98.38 81 LEU A O 1
ATOM 665 N N . LEU A 1 82 ? -7.813 7.306 7.426 1.00 98.31 82 LEU A N 1
ATOM 666 C CA . LEU A 1 82 ? -6.678 6.980 8.290 1.00 98.31 82 LEU A CA 1
ATOM 667 C C . LEU A 1 82 ? -5.438 6.574 7.481 1.00 98.31 82 LEU A C 1
ATOM 669 O O . LEU A 1 82 ? -4.329 7.000 7.779 1.00 98.31 82 LEU A O 1
ATOM 673 N N . ASN A 1 83 ? -5.610 5.756 6.443 1.00 98.00 83 ASN A N 1
ATOM 674 C CA . ASN A 1 83 ? -4.484 5.323 5.616 1.00 98.00 83 ASN A CA 1
ATOM 675 C C . ASN A 1 83 ? -3.957 6.442 4.708 1.00 98.00 83 ASN A C 1
ATOM 677 O O . ASN A 1 83 ? -2.757 6.500 4.475 1.00 98.00 83 ASN A O 1
ATOM 681 N N . TYR A 1 84 ? -4.816 7.341 4.227 1.00 97.56 84 TYR A N 1
ATOM 682 C CA . TYR A 1 84 ? -4.374 8.522 3.481 1.00 97.56 84 TYR A CA 1
ATOM 683 C C . TYR A 1 84 ? -3.688 9.575 4.353 1.00 97.56 84 TYR A C 1
ATOM 685 O O . TYR A 1 84 ? -2.900 10.343 3.828 1.00 97.56 84 TYR A O 1
ATOM 693 N N . GLU A 1 85 ? -3.968 9.623 5.654 1.00 97.25 85 GLU A N 1
ATOM 694 C CA . GLU A 1 85 ? -3.244 10.491 6.592 1.00 97.25 85 GLU A CA 1
ATOM 695 C C . GLU A 1 85 ? -1.837 9.966 6.909 1.00 97.25 85 GLU A C 1
ATOM 697 O O . GLU A 1 85 ? -0.951 10.747 7.248 1.00 97.25 85 GLU A O 1
ATOM 702 N N . ILE A 1 86 ? -1.637 8.646 6.825 1.00 94.44 86 ILE A N 1
ATOM 703 C CA . ILE A 1 86 ? -0.325 8.010 7.012 1.00 94.44 86 ILE A CA 1
ATOM 704 C C . ILE A 1 86 ? 0.517 8.090 5.731 1.00 94.44 86 ILE A C 1
ATOM 706 O O . ILE A 1 86 ? 1.744 8.161 5.820 1.00 94.44 86 ILE A O 1
ATOM 710 N N . ALA A 1 87 ? -0.140 8.013 4.570 1.00 91.31 87 ALA A N 1
ATOM 711 C CA . ALA A 1 87 ? 0.487 8.097 3.256 1.00 91.31 87 ALA A CA 1
ATOM 712 C C . ALA A 1 87 ? 1.077 9.490 2.994 1.00 91.31 87 ALA A C 1
ATOM 714 O O . ALA A 1 87 ? 2.269 9.548 2.626 1.00 91.31 87 ALA A O 1
#

pLDDT: mean 87.71, std 12.91, range [55.78, 98.69]

Foldseek 3Di:
DVVVVVVVVVVVVVVVVVVVVVVLDDPLQVVLQVCVVVVVNVSSVVSLVVLVVDPPNPCQLSSLQSNLSSCVVVVVNVSSVVSNVVD

Secondary structure (DSSP, 8-state):
--HHHHHHHHHHHHHHHHHHHHHHS-HHHHHHHHHHHTT-HHHHHHHHHHHHT-TT-S-HHHHHHHHHHHHHHTT-HHHHHHHHHH-

Radius of gyration: 16.74 Å; chains: 1; bounding box: 31×24×50 Å

Sequence (87 aa):
MKASTDGITLAKEYIDLNKKDFEDMSVELRFGKLLTDMGQYEKAMKYFKKILIDPYVIDLPSIYFHIGRIYHLVGAYNDSLLNYEIA